Protein AF-A0A1V6NW76-F1 (afdb_monomer_lite)

Sequence (107 aa):
MPALLPPQLELAVSTVAQCLDSLQVDYAFMGGAAACLTAPDPSRRTEDVDLVIHVDQRSITADLLTQRLLNSFPSDFGPVSQFGHVIPAYRLRLPGGWTGVKGVGRL

Foldseek 3Di:
DDWDQPVLLVVLVVVV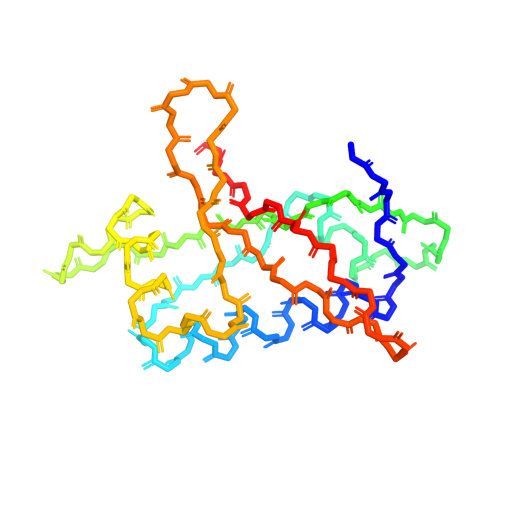VVLCVVVVKDKDKDDQSVCCVPDPDNVRTDQATEMDIDQDPVRCDQLNVQVVCCVVPVVFWDWDDDDNDTFIWGFRADPPGDTDTHGHDYD

Secondary structure (DSSP, 8-state):
-PPPPHHHHHHHHHHHHHHHHHTT--EEEEHHHHHHHH-S-TT---SSEEEEE---TT---HHHHHHHHHHH-TTTEEEEESSS-EEEEEEEE-TTS-EEEEEEE--

Radius of gyration: 13.52 Å; chains: 1; bounding box: 37×28×32 Å

Structure (mmCIF, N/CA/C/O backbone):
data_AF-A0A1V6NW76-F1
#
_entry.id   AF-A0A1V6NW76-F1
#
loop_
_atom_site.group_PDB
_atom_site.id
_atom_site.type_symbol
_atom_site.label_atom_id
_atom_site.label_alt_id
_atom_site.label_comp_id
_atom_site.label_asym_id
_atom_site.label_entity_id
_atom_site.label_seq_id
_atom_site.pdbx_PDB_ins_code
_atom_site.Cartn_x
_atom_site.Cartn_y
_atom_site.Cartn_z
_atom_site.occupancy
_atom_site.B_iso_or_equiv
_atom_site.auth_seq_id
_atom_site.auth_comp_id
_atom_site.auth_asym_id
_atom_site.auth_atom_id
_atom_site.pdbx_PDB_model_num
ATOM 1 N N . MET A 1 1 ? 2.161 11.197 -12.365 1.00 61.94 1 MET A N 1
ATOM 2 C CA . MET A 1 1 ? 3.267 11.127 -11.376 1.00 61.94 1 MET A CA 1
ATOM 3 C C . MET A 1 1 ? 4.445 10.363 -12.006 1.00 61.94 1 MET A C 1
ATOM 5 O O . MET A 1 1 ? 4.225 9.700 -13.008 1.00 61.94 1 MET A O 1
ATOM 9 N N . PRO A 1 2 ? 5.710 10.463 -11.540 1.00 81.00 2 PRO A N 1
ATOM 10 C CA . PRO A 1 2 ? 6.814 9.717 -12.173 1.00 81.00 2 PRO A CA 1
ATOM 11 C C . PRO A 1 2 ? 6.674 8.207 -11.925 1.00 81.00 2 PRO A C 1
ATOM 13 O O . PRO A 1 2 ? 6.336 7.826 -10.815 1.00 81.00 2 PRO A O 1
ATOM 16 N N . ALA A 1 3 ? 6.945 7.335 -12.895 1.00 88.56 3 ALA A N 1
ATOM 17 C CA . ALA A 1 3 ? 6.805 5.887 -12.695 1.00 88.56 3 ALA A CA 1
ATOM 18 C C . ALA A 1 3 ? 7.826 5.324 -11.678 1.00 88.56 3 ALA A C 1
ATOM 20 O O . ALA A 1 3 ? 8.975 5.769 -11.635 1.00 88.56 3 ALA A O 1
ATOM 21 N N . LEU A 1 4 ? 7.409 4.348 -10.870 1.00 89.50 4 LEU A N 1
ATOM 22 C CA . LEU A 1 4 ? 8.251 3.631 -9.911 1.00 89.50 4 LEU A CA 1
ATOM 23 C C . LEU A 1 4 ? 9.241 2.714 -10.638 1.00 89.50 4 LEU A C 1
ATOM 25 O O . LEU A 1 4 ? 8.887 2.014 -11.588 1.00 89.50 4 LEU A O 1
ATOM 29 N N . LEU A 1 5 ? 10.490 2.702 -10.172 1.00 90.56 5 LEU A N 1
ATOM 30 C CA . LEU A 1 5 ? 11.457 1.668 -10.540 1.00 90.56 5 LEU A CA 1
ATOM 31 C C . LEU A 1 5 ? 11.073 0.337 -9.873 1.00 90.56 5 LEU A C 1
ATOM 33 O O . LEU A 1 5 ? 10.515 0.374 -8.775 1.00 90.56 5 LEU A O 1
ATOM 37 N N . PRO A 1 6 ? 11.431 -0.827 -10.447 1.00 90.56 6 PRO A N 1
ATOM 38 C CA . PRO A 1 6 ? 11.080 -2.121 -9.856 1.00 90.56 6 PRO A CA 1
ATOM 39 C C . PRO A 1 6 ? 11.462 -2.265 -8.367 1.00 90.56 6 PRO A C 1
ATOM 41 O O . PRO A 1 6 ? 10.571 -2.559 -7.573 1.00 90.56 6 PRO A O 1
ATOM 44 N N . PRO A 1 7 ? 12.683 -1.895 -7.915 1.00 90.94 7 PRO A N 1
ATOM 45 C CA . PRO A 1 7 ? 13.028 -1.978 -6.489 1.00 90.94 7 PRO A CA 1
ATOM 46 C C . PRO A 1 7 ? 12.210 -1.029 -5.600 1.00 90.94 7 PRO A C 1
ATOM 48 O O . PRO A 1 7 ? 11.989 -1.292 -4.422 1.00 90.94 7 PRO A O 1
ATOM 51 N N . GLN A 1 8 ? 11.758 0.104 -6.150 1.00 92.19 8 GLN A N 1
ATOM 52 C CA . GLN A 1 8 ? 10.912 1.051 -5.421 1.00 92.19 8 GLN A CA 1
ATOM 53 C C . GLN A 1 8 ? 9.490 0.511 -5.270 1.00 92.19 8 GLN A C 1
ATOM 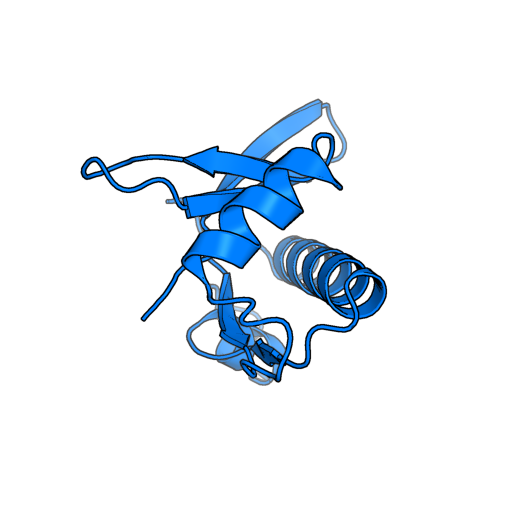55 O O . GLN A 1 8 ? 8.877 0.707 -4.223 1.00 92.19 8 GLN A O 1
ATOM 60 N N . LEU A 1 9 ? 8.975 -0.160 -6.305 1.00 93.44 9 LEU A N 1
ATOM 61 C CA . LEU A 1 9 ? 7.680 -0.825 -6.258 1.00 93.44 9 LEU A CA 1
ATOM 62 C C . LEU A 1 9 ? 7.701 -1.979 -5.251 1.00 93.44 9 LEU A C 1
ATOM 64 O O . LEU A 1 9 ? 6.808 -2.050 -4.415 1.00 93.44 9 LEU A O 1
ATOM 68 N N . GLU A 1 10 ? 8.733 -2.825 -5.280 1.00 93.19 10 GLU A N 1
ATOM 69 C CA . GLU A 1 10 ? 8.918 -3.917 -4.314 1.00 93.19 10 GLU A CA 1
ATOM 70 C C . GLU A 1 10 ? 8.976 -3.401 -2.871 1.00 93.19 10 GLU A C 1
ATOM 72 O O . GLU A 1 10 ? 8.307 -3.941 -1.988 1.00 93.19 10 GLU A O 1
ATOM 77 N N . LEU A 1 11 ? 9.718 -2.316 -2.626 1.00 93.62 11 LEU A N 1
ATOM 78 C CA . LEU A 1 11 ? 9.795 -1.690 -1.306 1.00 93.62 11 LEU A CA 1
ATOM 79 C C . LEU A 1 11 ? 8.443 -1.118 -0.854 1.00 93.62 11 LEU A C 1
ATOM 81 O O . LEU A 1 11 ? 8.033 -1.322 0.289 1.00 93.62 11 LEU A O 1
ATOM 85 N N . ALA A 1 12 ? 7.739 -0.413 -1.742 1.00 93.62 12 ALA A N 1
ATOM 86 C CA . ALA A 1 12 ? 6.431 0.153 -1.431 1.00 93.62 12 ALA A CA 1
ATOM 87 C C . ALA A 1 12 ? 5.411 -0.950 -1.121 1.00 93.62 12 ALA A C 1
ATOM 89 O O . ALA A 1 12 ? 4.753 -0.909 -0.086 1.00 93.62 12 ALA A O 1
ATOM 90 N N . VAL A 1 13 ? 5.322 -1.964 -1.982 1.00 95.38 13 VAL A N 1
ATOM 91 C CA . VAL A 1 13 ? 4.388 -3.086 -1.850 1.00 95.38 13 VAL A CA 1
ATOM 92 C C . VAL A 1 13 ? 4.674 -3.912 -0.598 1.00 95.38 13 VAL A C 1
ATOM 94 O O . VAL A 1 13 ? 3.744 -4.219 0.140 1.00 95.38 13 VAL A O 1
ATOM 97 N N . SER A 1 14 ? 5.942 -4.222 -0.312 1.00 95.88 14 SER A N 1
ATOM 98 C CA . SER A 1 14 ? 6.317 -4.965 0.900 1.00 95.88 14 SER A CA 1
ATOM 99 C C . SER A 1 14 ? 6.032 -4.180 2.182 1.00 95.88 14 SER A C 1
ATOM 101 O O . SER A 1 14 ? 5.564 -4.764 3.157 1.00 95.88 14 SER A O 1
ATOM 103 N N . THR A 1 15 ? 6.238 -2.860 2.186 1.00 94.81 15 THR A N 1
ATOM 104 C CA . THR A 1 15 ? 5.920 -2.028 3.357 1.00 94.81 15 THR A CA 1
ATOM 105 C C . THR A 1 15 ? 4.408 -1.900 3.553 1.00 94.81 15 THR A C 1
ATOM 107 O O . THR A 1 15 ? 3.914 -2.052 4.667 1.00 94.81 15 THR A O 1
ATOM 110 N N . VAL A 1 16 ? 3.651 -1.671 2.472 1.00 95.81 16 VAL A N 1
ATOM 111 C CA . VAL A 1 16 ? 2.180 -1.630 2.522 1.00 95.81 16 VAL A CA 1
ATOM 112 C C . VAL A 1 16 ? 1.627 -2.963 3.026 1.00 95.81 16 VAL A C 1
ATOM 114 O O . VAL A 1 16 ? 0.799 -2.954 3.933 1.00 95.81 16 VAL A O 1
ATOM 117 N N . ALA A 1 17 ? 2.130 -4.086 2.508 1.00 97.25 17 ALA A N 1
ATOM 118 C CA . ALA A 1 17 ? 1.791 -5.432 2.965 1.00 97.25 17 ALA A CA 1
ATOM 119 C C . ALA A 1 17 ? 1.998 -5.593 4.478 1.00 97.25 17 ALA A C 1
ATOM 121 O O . ALA A 1 17 ? 1.052 -5.885 5.201 1.00 97.25 17 ALA A O 1
ATOM 122 N N . GLN A 1 18 ? 3.200 -5.284 4.975 1.00 97.56 18 GLN A N 1
ATOM 123 C CA . GLN A 1 18 ? 3.524 -5.377 6.403 1.00 97.56 18 GLN A CA 1
ATOM 124 C C . GLN A 1 18 ? 2.596 -4.526 7.282 1.00 97.56 18 GLN A C 1
ATOM 126 O O . GLN A 1 18 ? 2.157 -4.969 8.346 1.00 97.56 18 GLN A O 1
ATOM 131 N N . CYS A 1 19 ? 2.270 -3.306 6.848 1.00 96.94 19 CYS A N 1
ATOM 132 C CA . CYS A 1 19 ? 1.337 -2.447 7.572 1.00 96.94 19 CYS A CA 1
ATOM 133 C C . CYS A 1 19 ? -0.080 -3.039 7.599 1.00 96.94 19 CYS A C 1
ATOM 135 O O . CYS A 1 19 ? -0.707 -3.043 8.658 1.00 96.94 19 CYS A O 1
ATOM 137 N N . LEU A 1 20 ? -0.581 -3.570 6.481 1.00 96.81 20 LEU A N 1
ATOM 138 C CA . LEU A 1 20 ? -1.903 -4.206 6.419 1.00 96.81 20 LEU A CA 1
ATOM 139 C C . LEU A 1 20 ? -1.966 -5.485 7.263 1.00 96.81 20 LEU A C 1
ATOM 141 O O . LEU A 1 20 ? -2.913 -5.644 8.036 1.00 96.81 20 LEU A O 1
ATOM 145 N N . ASP A 1 21 ? -0.922 -6.314 7.220 1.00 97.69 21 ASP A N 1
ATOM 146 C CA . ASP A 1 21 ? -0.789 -7.521 8.043 1.00 97.69 21 ASP A CA 1
ATOM 147 C C . ASP A 1 21 ? -0.824 -7.184 9.539 1.00 97.69 21 ASP A C 1
ATOM 149 O O . ASP A 1 21 ? -1.531 -7.820 10.321 1.00 97.69 21 ASP A O 1
ATOM 153 N N . SER A 1 22 ? -0.121 -6.125 9.953 1.00 97.50 22 SER A N 1
ATOM 154 C CA . SER A 1 22 ? -0.119 -5.678 11.353 1.00 97.50 22 SER A CA 1
ATOM 155 C C . SER A 1 22 ? -1.477 -5.131 11.818 1.00 97.50 22 SER A C 1
ATOM 157 O O . SER A 1 22 ? -1.823 -5.237 12.996 1.00 97.50 22 SER A O 1
ATOM 159 N N . LEU A 1 23 ? -2.277 -4.589 10.892 1.00 96.06 23 LEU A N 1
ATOM 160 C CA . LEU A 1 23 ? -3.669 -4.198 11.128 1.00 96.06 23 LEU A CA 1
ATOM 161 C C . LEU A 1 23 ? -4.640 -5.383 10.991 1.00 96.06 23 LEU A C 1
ATOM 163 O O . LEU A 1 23 ? -5.840 -5.210 11.228 1.00 96.06 23 LEU A O 1
ATOM 167 N N . GLN A 1 24 ? -4.136 -6.571 10.642 1.00 96.94 24 GLN A N 1
ATOM 168 C CA . GLN A 1 24 ? -4.903 -7.784 10.359 1.00 96.94 24 GLN A CA 1
ATOM 169 C C . GLN A 1 24 ? -5.957 -7.552 9.271 1.00 96.94 24 GLN A C 1
ATOM 171 O O . GLN A 1 24 ? -7.100 -7.971 9.423 1.00 96.94 24 GLN A O 1
ATOM 176 N N . VAL A 1 25 ? -5.631 -6.786 8.230 1.00 96.69 25 VAL A N 1
ATOM 177 C CA . VAL A 1 25 ? -6.539 -6.501 7.111 1.00 96.69 25 VAL A CA 1
ATOM 178 C C . VAL A 1 25 ? -6.146 -7.383 5.939 1.00 96.69 25 VAL A C 1
ATOM 180 O O . VAL A 1 25 ? -5.067 -7.198 5.389 1.00 96.69 25 VAL A O 1
ATOM 183 N N . ASP A 1 26 ? -7.029 -8.291 5.528 1.00 97.56 26 ASP A N 1
ATOM 184 C CA . ASP A 1 26 ? -6.817 -9.080 4.313 1.00 97.56 26 ASP A CA 1
ATOM 185 C C . ASP A 1 26 ? -6.918 -8.184 3.074 1.00 97.56 26 ASP A C 1
ATOM 187 O O . ASP A 1 26 ? -7.821 -7.345 2.962 1.00 97.56 26 ASP A O 1
ATOM 191 N N . TYR A 1 27 ? -6.002 -8.371 2.125 1.00 97.69 27 TYR A N 1
ATOM 192 C CA . TYR A 1 27 ? -5.899 -7.538 0.931 1.00 97.69 27 TYR A CA 1
ATOM 193 C C . TYR A 1 27 ? -5.428 -8.324 -0.296 1.00 97.69 27 TYR A C 1
ATOM 195 O O . TYR A 1 27 ? -4.864 -9.412 -0.196 1.00 97.69 27 TYR A O 1
ATOM 203 N N . ALA A 1 28 ? -5.621 -7.734 -1.474 1.00 97.50 28 ALA A N 1
ATOM 204 C CA . ALA A 1 28 ? -4.980 -8.173 -2.706 1.00 97.50 28 ALA A CA 1
ATOM 205 C C . ALA A 1 28 ? -4.500 -6.960 -3.507 1.00 97.50 28 ALA A C 1
ATOM 207 O O . ALA A 1 28 ? -5.270 -6.029 -3.755 1.00 97.50 28 ALA A O 1
ATOM 208 N N . PHE A 1 29 ? -3.234 -6.978 -3.931 1.00 96.56 29 PHE A N 1
ATOM 209 C CA . PHE A 1 29 ? -2.725 -6.000 -4.892 1.00 96.56 29 PHE A CA 1
ATOM 210 C C . PHE A 1 29 ? -3.311 -6.270 -6.274 1.00 96.56 29 PHE A C 1
ATOM 212 O O . PHE A 1 29 ? -3.456 -7.420 -6.692 1.00 96.56 29 PHE A O 1
ATOM 219 N N . MET A 1 30 ? -3.617 -5.201 -7.000 1.00 95.38 30 MET A N 1
ATOM 220 C CA . MET A 1 30 ? -4.181 -5.266 -8.343 1.00 95.38 30 MET A CA 1
ATOM 221 C C . MET A 1 30 ? -3.562 -4.190 -9.246 1.00 95.38 30 MET A C 1
ATOM 223 O O . MET A 1 30 ? -2.510 -3.625 -8.935 1.00 95.38 30 MET A O 1
ATOM 227 N N . GLY A 1 31 ? -4.188 -3.951 -10.399 1.00 94.31 31 GLY A N 1
ATOM 228 C CA . GLY A 1 31 ? -3.841 -2.839 -11.278 1.00 94.31 31 GLY A CA 1
ATOM 229 C C . GLY A 1 31 ? -2.407 -2.892 -11.805 1.00 94.31 31 GLY A C 1
ATOM 230 O O . GLY A 1 31 ? -1.848 -3.960 -12.084 1.00 94.31 31 GLY A O 1
ATOM 231 N N . GLY A 1 32 ? -1.813 -1.708 -11.964 1.00 93.94 32 GLY A N 1
ATOM 232 C CA . GLY A 1 32 ? -0.465 -1.554 -12.508 1.00 93.94 32 GLY A CA 1
ATOM 233 C C . GLY A 1 32 ? 0.605 -2.209 -11.636 1.00 93.94 32 GLY A C 1
ATOM 234 O O . GLY A 1 32 ? 1.530 -2.822 -12.172 1.00 93.94 32 GLY A O 1
ATOM 235 N N . ALA A 1 33 ? 0.454 -2.151 -10.310 1.00 94.00 33 ALA A N 1
ATOM 236 C CA . ALA A 1 33 ? 1.389 -2.754 -9.363 1.00 94.00 33 ALA A CA 1
ATOM 237 C C . ALA A 1 33 ? 1.454 -4.278 -9.508 1.00 94.00 33 ALA A C 1
ATOM 239 O O . ALA A 1 33 ? 2.537 -4.824 -9.714 1.00 94.00 33 ALA A O 1
ATOM 240 N N . ALA A 1 34 ? 0.306 -4.964 -9.492 1.00 95.19 34 ALA A N 1
ATOM 241 C CA . ALA A 1 34 ? 0.268 -6.416 -9.671 1.00 95.19 34 ALA A CA 1
ATOM 242 C C . ALA A 1 34 ? 0.815 -6.846 -11.043 1.00 95.19 34 ALA A C 1
ATOM 244 O O . ALA A 1 34 ? 1.566 -7.819 -11.138 1.00 95.19 34 ALA A O 1
ATOM 245 N N . ALA A 1 35 ? 0.496 -6.092 -12.101 1.00 95.44 35 ALA A N 1
ATOM 246 C CA . ALA A 1 35 ? 1.026 -6.354 -13.435 1.00 95.44 35 ALA A CA 1
ATOM 247 C C . ALA A 1 35 ? 2.555 -6.196 -13.496 1.00 95.44 35 ALA A C 1
ATOM 249 O O . ALA A 1 35 ? 3.221 -7.019 -14.113 1.00 95.44 35 ALA A O 1
ATOM 250 N N . CYS A 1 36 ? 3.128 -5.175 -12.850 1.00 95.00 36 CYS A N 1
ATOM 251 C CA . CYS A 1 36 ? 4.581 -4.971 -12.825 1.00 95.00 36 CYS A CA 1
ATOM 252 C C . CYS A 1 36 ? 5.322 -6.034 -11.999 1.00 95.00 36 CYS A C 1
ATOM 254 O O . CYS A 1 36 ? 6.452 -6.363 -12.332 1.00 95.00 36 CYS A O 1
ATOM 256 N N . LEU A 1 37 ? 4.702 -6.578 -10.946 1.00 93.31 37 LEU A N 1
ATOM 257 C CA . LEU A 1 37 ? 5.311 -7.615 -10.100 1.00 93.31 37 LEU A CA 1
ATOM 258 C C . LEU A 1 37 ? 5.301 -9.009 -10.738 1.00 93.31 37 LEU A C 1
ATOM 260 O O . LEU A 1 37 ? 6.131 -9.846 -10.397 1.00 93.31 37 LEU A O 1
ATOM 264 N N . THR A 1 38 ? 4.339 -9.281 -11.621 1.00 94.00 38 THR A N 1
ATOM 265 C CA . THR A 1 38 ? 4.130 -10.620 -12.201 1.00 94.00 38 THR A CA 1
ATOM 266 C C . THR A 1 38 ? 4.574 -10.732 -13.657 1.00 94.00 38 THR A C 1
ATOM 268 O O . THR A 1 38 ? 4.776 -11.843 -14.149 1.00 94.00 38 THR A O 1
ATOM 271 N N . ALA A 1 39 ? 4.734 -9.610 -14.365 1.00 89.19 39 ALA A N 1
ATOM 272 C CA . ALA A 1 39 ? 5.174 -9.617 -15.752 1.00 89.19 39 ALA A CA 1
ATOM 273 C C . ALA A 1 39 ? 6.675 -9.948 -15.875 1.00 89.19 39 ALA A C 1
ATOM 275 O O . ALA A 1 39 ? 7.485 -9.453 -15.095 1.00 89.19 39 ALA A O 1
ATOM 276 N N . PRO A 1 40 ? 7.080 -10.704 -16.911 1.00 84.00 40 PRO A N 1
ATOM 277 C CA . PRO A 1 40 ? 8.490 -10.991 -17.178 1.00 84.00 40 PRO A CA 1
ATOM 278 C C . PRO A 1 40 ? 9.260 -9.794 -17.767 1.00 84.00 40 PRO A C 1
ATOM 280 O O . PRO A 1 40 ? 10.478 -9.862 -17.898 1.00 84.00 40 PRO A O 1
ATOM 283 N N . ASP A 1 41 ? 8.567 -8.721 -18.166 1.00 89.12 41 ASP A N 1
ATOM 284 C CA . ASP A 1 41 ? 9.157 -7.535 -18.793 1.00 89.12 41 ASP A CA 1
ATOM 285 C C . ASP A 1 41 ? 9.581 -6.487 -17.739 1.00 89.12 41 ASP A C 1
ATOM 287 O O . ASP A 1 41 ? 8.716 -5.812 -17.172 1.00 89.12 41 ASP A O 1
ATOM 291 N N . PRO A 1 42 ? 10.894 -6.272 -17.514 1.00 82.50 42 PRO A N 1
ATOM 292 C CA . PRO A 1 42 ? 11.398 -5.325 -16.517 1.00 82.50 42 PRO A CA 1
ATOM 293 C C . PRO A 1 42 ? 11.238 -3.851 -16.930 1.00 82.50 42 PRO A C 1
ATOM 295 O O . PRO A 1 42 ? 11.519 -2.947 -16.137 1.00 82.50 42 PRO A O 1
ATOM 298 N N . SER A 1 43 ? 10.831 -3.577 -18.175 1.00 89.06 43 SER A N 1
ATOM 299 C CA . SER A 1 43 ? 10.559 -2.217 -18.646 1.00 89.06 43 SER A CA 1
ATOM 300 C C . SER A 1 43 ? 9.174 -1.715 -18.231 1.00 89.06 43 SER A C 1
ATOM 302 O O . SER A 1 43 ? 8.945 -0.501 -18.215 1.00 89.06 43 SER A O 1
ATOM 304 N N . ARG A 1 44 ? 8.269 -2.622 -17.837 1.00 92.12 44 ARG A N 1
ATOM 305 C CA . ARG A 1 44 ? 6.929 -2.274 -17.369 1.00 92.12 44 ARG A CA 1
ATOM 306 C C . ARG A 1 44 ? 6.998 -1.600 -16.000 1.00 92.12 44 ARG A C 1
ATOM 308 O O . ARG A 1 44 ? 7.661 -2.077 -15.084 1.00 92.12 44 ARG A O 1
ATOM 315 N N . ARG A 1 45 ? 6.320 -0.458 -15.872 1.00 93.38 45 ARG A N 1
ATOM 316 C CA . ARG A 1 45 ? 6.306 0.362 -14.654 1.00 93.38 45 ARG A CA 1
ATOM 317 C C . ARG A 1 45 ? 4.910 0.904 -14.383 1.00 93.38 45 ARG A C 1
ATOM 319 O O . ARG A 1 45 ? 4.111 1.056 -15.304 1.00 93.38 45 ARG A O 1
ATOM 326 N N . THR A 1 46 ? 4.661 1.235 -13.122 1.00 94.12 46 THR A N 1
ATOM 327 C CA . THR A 1 46 ? 3.427 1.866 -12.638 1.00 94.12 46 THR A CA 1
ATOM 328 C C . THR A 1 46 ? 3.767 3.108 -11.824 1.00 94.12 46 THR A C 1
ATOM 330 O O . THR A 1 46 ? 4.901 3.256 -11.363 1.00 94.12 46 THR A O 1
ATOM 333 N N . GLU A 1 47 ? 2.821 4.022 -11.646 1.00 92.94 47 GLU A N 1
ATOM 334 C CA . GLU A 1 47 ? 3.043 5.236 -10.859 1.00 92.94 47 GLU A CA 1
ATOM 335 C C . GLU A 1 47 ? 2.599 5.123 -9.396 1.00 92.94 47 GLU A C 1
ATOM 337 O O . GLU A 1 47 ? 3.149 5.842 -8.553 1.00 92.94 47 GLU A O 1
ATOM 342 N N . ASP A 1 48 ? 1.688 4.198 -9.115 1.00 91.75 48 ASP A N 1
ATOM 343 C CA . ASP A 1 48 ? 0.950 3.992 -7.871 1.00 91.75 48 ASP A CA 1
ATOM 344 C C . ASP A 1 48 ? 0.734 2.497 -7.557 1.00 91.75 48 ASP A C 1
ATOM 346 O O . ASP A 1 48 ? 1.150 1.602 -8.304 1.00 91.75 48 ASP A O 1
ATOM 350 N N . VAL A 1 49 ? 0.138 2.241 -6.387 1.00 94.06 49 VAL A N 1
ATOM 351 C CA . VAL A 1 49 ? -0.209 0.904 -5.893 1.00 94.06 49 VAL A CA 1
ATOM 352 C C . VAL A 1 49 ? -1.712 0.833 -5.664 1.00 94.06 49 VAL A C 1
ATOM 354 O O . VAL A 1 49 ? -2.234 1.506 -4.776 1.00 94.06 49 VAL A O 1
ATOM 357 N N . ASP A 1 50 ? -2.379 -0.019 -6.439 1.00 93.19 50 ASP A N 1
ATOM 358 C CA . ASP A 1 50 ? -3.801 -0.322 -6.296 1.00 93.19 50 ASP A CA 1
ATOM 359 C C . ASP A 1 50 ? -3.993 -1.602 -5.486 1.00 93.19 50 ASP A C 1
ATOM 361 O O . ASP A 1 50 ? -3.311 -2.610 -5.711 1.00 93.19 50 ASP A O 1
ATOM 365 N N . LEU A 1 51 ? -4.960 -1.593 -4.571 1.00 95.12 51 LEU A N 1
ATOM 366 C CA . LEU A 1 51 ? -5.320 -2.774 -3.794 1.00 95.12 51 LEU A CA 1
ATOM 367 C C . LEU A 1 51 ? -6.804 -2.791 -3.433 1.00 95.12 51 LEU A C 1
ATOM 369 O O . LEU A 1 51 ? -7.448 -1.751 -3.300 1.00 95.12 51 LEU A O 1
ATOM 373 N N . VAL A 1 52 ? -7.330 -3.995 -3.239 1.00 95.50 52 VAL A N 1
ATOM 374 C CA . VAL A 1 52 ? -8.630 -4.234 -2.604 1.00 95.50 52 VAL A CA 1
ATOM 375 C C . VAL A 1 52 ? -8.411 -4.792 -1.206 1.00 95.50 52 VAL A C 1
ATOM 377 O O . VAL A 1 52 ? -7.446 -5.520 -0.979 1.00 95.50 52 VAL A O 1
ATOM 380 N N . ILE A 1 53 ? -9.312 -4.467 -0.280 1.00 96.25 53 ILE A N 1
ATOM 381 C CA . ILE A 1 53 ? -9.308 -5.004 1.086 1.00 96.25 53 ILE A CA 1
ATOM 382 C C . ILE A 1 53 ? -10.609 -5.739 1.381 1.00 96.25 53 ILE A C 1
ATOM 384 O O . ILE A 1 53 ? -11.668 -5.381 0.860 1.00 96.25 53 IL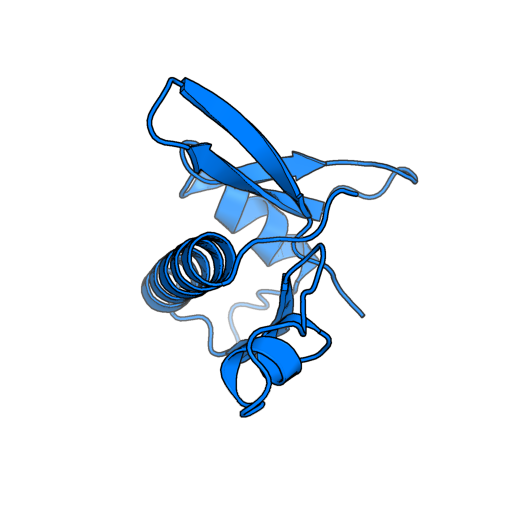E A O 1
ATOM 388 N N . HIS A 1 54 ? -10.540 -6.733 2.258 1.00 96.38 54 HIS A N 1
ATOM 389 C CA . HIS A 1 54 ? -11.721 -7.367 2.822 1.00 96.38 54 HIS A CA 1
ATOM 390 C C . HIS A 1 54 ? -12.255 -6.548 4.005 1.00 96.38 54 HIS A C 1
ATOM 392 O O . HIS A 1 54 ? -11.525 -6.251 4.952 1.00 96.38 54 HIS A O 1
ATOM 398 N N . VAL A 1 55 ? -13.542 -6.192 3.965 1.00 95.69 55 VAL A N 1
ATOM 399 C CA . VAL A 1 55 ? -14.216 -5.506 5.074 1.00 95.69 55 VAL A CA 1
ATOM 400 C C . VAL A 1 55 ? -14.904 -6.544 5.951 1.00 95.69 55 VAL A C 1
ATOM 402 O O . VAL A 1 55 ? -15.897 -7.146 5.548 1.00 95.69 55 VAL A O 1
ATOM 405 N N . ASP A 1 56 ? -14.375 -6.728 7.156 1.00 94.50 56 ASP A N 1
ATOM 406 C CA . ASP A 1 56 ? -14.914 -7.647 8.154 1.00 94.50 56 ASP A CA 1
ATOM 407 C C . ASP A 1 56 ? -15.823 -6.933 9.179 1.00 94.50 56 ASP A C 1
ATOM 409 O O . ASP A 1 56 ? -16.262 -5.794 9.004 1.00 94.50 56 ASP A O 1
ATOM 413 N N . GLN A 1 57 ? -16.088 -7.608 10.299 1.00 96.06 57 GLN A N 1
ATOM 414 C CA . GLN A 1 57 ? -16.919 -7.136 11.412 1.00 96.06 57 GLN A CA 1
ATOM 415 C C . GLN A 1 57 ? -16.429 -5.811 12.029 1.00 96.06 57 GLN A C 1
ATOM 417 O O . GLN A 1 57 ? -17.228 -5.059 12.584 1.00 96.06 57 GLN A O 1
ATOM 422 N N . ARG A 1 58 ? -15.131 -5.488 11.919 1.00 96.00 58 ARG A N 1
ATOM 423 C CA . ARG A 1 58 ? -14.541 -4.222 12.392 1.00 96.00 58 ARG A CA 1
ATOM 424 C C . ARG A 1 58 ? -14.905 -3.045 11.486 1.00 96.00 58 ARG A C 1
ATOM 426 O O . ARG A 1 58 ? -14.591 -1.906 11.831 1.00 96.00 58 ARG A O 1
ATOM 433 N N . SER A 1 59 ? -15.545 -3.312 10.342 1.00 95.69 59 SER A N 1
ATOM 434 C CA . SER A 1 59 ? -16.005 -2.321 9.365 1.00 95.69 59 SER A CA 1
ATOM 435 C C . SER A 1 59 ? -14.883 -1.392 8.886 1.00 95.69 59 SER A C 1
ATOM 437 O O . SER A 1 59 ? -15.085 -0.192 8.695 1.00 95.69 59 SER A O 1
ATOM 439 N N . ILE A 1 60 ? -13.676 -1.942 8.699 1.00 95.38 60 ILE A N 1
ATOM 440 C CA . ILE A 1 60 ? -12.530 -1.211 8.142 1.00 95.38 60 ILE A CA 1
ATOM 441 C C . ILE A 1 60 ? -12.736 -1.061 6.638 1.00 95.38 60 ILE A C 1
ATOM 443 O O . ILE A 1 60 ? -12.256 -1.856 5.839 1.00 95.38 60 ILE A O 1
ATOM 447 N N . THR A 1 61 ? -13.483 -0.033 6.255 1.00 95.94 61 THR A N 1
ATOM 448 C CA . THR A 1 61 ? -13.596 0.396 4.860 1.00 95.94 61 THR A CA 1
ATOM 449 C C . THR A 1 61 ? -12.275 1.000 4.384 1.00 95.94 61 THR A C 1
ATOM 451 O O . THR A 1 61 ? -11.429 1.375 5.194 1.00 95.94 61 THR A O 1
ATOM 454 N N . ALA A 1 62 ? -12.093 1.162 3.073 1.00 92.06 62 ALA A N 1
ATOM 455 C CA . ALA A 1 62 ? -10.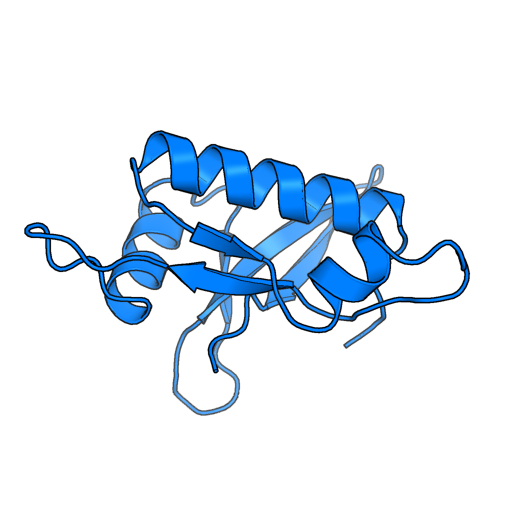899 1.823 2.536 1.00 92.06 62 ALA A CA 1
ATOM 456 C C . ALA A 1 62 ? -10.732 3.282 3.033 1.00 92.06 62 ALA A C 1
ATOM 458 O O . ALA A 1 62 ? -9.609 3.732 3.265 1.00 92.06 62 ALA A O 1
ATOM 459 N N . ASP A 1 63 ? -11.829 3.996 3.310 1.00 91.94 63 ASP A N 1
ATOM 460 C CA . ASP A 1 63 ? -11.767 5.328 3.936 1.00 91.94 63 ASP A CA 1
ATOM 461 C C . ASP A 1 63 ? -11.255 5.256 5.376 1.00 91.94 63 ASP A C 1
ATOM 463 O O . ASP A 1 63 ? -10.363 6.008 5.774 1.00 91.94 63 ASP A O 1
ATOM 467 N N . LEU A 1 64 ? -11.780 4.315 6.168 1.00 95.19 64 LEU A N 1
ATOM 468 C CA . LEU A 1 64 ? -11.316 4.124 7.539 1.00 95.19 64 LEU A CA 1
ATOM 469 C C . LEU A 1 64 ? -9.867 3.620 7.571 1.00 95.19 64 LEU A C 1
ATOM 471 O O . LEU A 1 64 ? -9.088 4.029 8.432 1.00 95.19 64 LEU A O 1
ATOM 475 N N . LEU A 1 65 ? -9.483 2.773 6.614 1.00 95.50 65 LEU A N 1
ATOM 476 C CA . LEU A 1 65 ? -8.114 2.303 6.447 1.00 95.50 65 LEU A CA 1
ATOM 477 C C . LEU A 1 65 ? -7.154 3.465 6.196 1.00 95.50 65 LEU A C 1
ATOM 479 O O . LEU A 1 65 ? -6.082 3.491 6.794 1.00 95.50 65 LEU A O 1
ATOM 483 N N . THR A 1 66 ? -7.553 4.452 5.390 1.00 94.62 66 THR A N 1
ATOM 484 C CA . THR A 1 66 ? -6.761 5.670 5.172 1.00 94.62 66 THR A CA 1
ATOM 485 C C . THR A 1 66 ? -6.401 6.324 6.500 1.00 94.62 66 THR A C 1
ATOM 487 O O . THR A 1 66 ? -5.228 6.566 6.774 1.00 94.62 66 THR A O 1
ATOM 490 N N . GLN A 1 67 ? -7.384 6.539 7.377 1.00 95.38 67 GLN A N 1
ATOM 491 C CA . GLN A 1 67 ? -7.118 7.126 8.691 1.00 95.38 67 GLN A CA 1
ATOM 492 C C . GLN A 1 67 ? -6.247 6.230 9.574 1.00 95.38 67 GLN A C 1
ATOM 494 O O . GLN A 1 67 ? -5.352 6.729 10.255 1.00 95.38 67 GLN A O 1
ATOM 499 N N . ARG A 1 68 ? -6.464 4.910 9.554 1.00 96.00 68 ARG A N 1
ATOM 500 C CA . ARG A 1 68 ? -5.641 3.972 10.331 1.00 96.00 68 ARG A CA 1
ATOM 501 C C . ARG A 1 68 ? -4.185 3.984 9.885 1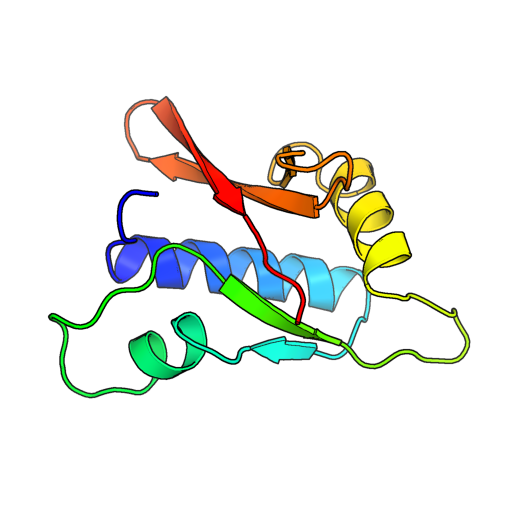.00 96.00 68 ARG A C 1
ATOM 503 O O . ARG A 1 68 ? -3.313 4.060 10.739 1.00 96.00 68 ARG A O 1
ATOM 510 N N . LEU A 1 69 ? -3.916 3.982 8.582 1.00 96.12 69 LEU A N 1
ATOM 511 C CA . LEU A 1 69 ? -2.552 4.049 8.058 1.00 96.12 69 LEU A CA 1
ATOM 512 C C . LEU A 1 69 ? -1.855 5.351 8.469 1.00 96.12 69 LEU A C 1
ATOM 514 O O . LEU A 1 69 ? -0.721 5.317 8.941 1.00 96.12 69 LEU A O 1
ATOM 518 N N . LEU A 1 70 ? -2.550 6.488 8.362 1.00 95.25 70 LEU A N 1
ATOM 519 C CA . LEU A 1 70 ? -2.005 7.794 8.746 1.00 95.25 70 LEU A CA 1
ATOM 520 C C . LEU A 1 70 ? -1.724 7.907 10.251 1.00 95.25 70 LEU A C 1
ATOM 522 O O . LEU A 1 70 ? -0.740 8.534 10.638 1.00 95.25 70 LEU A O 1
ATOM 526 N N . ASN A 1 71 ? -2.563 7.297 11.090 1.00 96.00 71 ASN A N 1
ATOM 527 C CA . ASN A 1 71 ? -2.426 7.362 12.545 1.00 96.00 71 ASN A CA 1
ATOM 528 C C . ASN A 1 71 ? -1.417 6.342 13.091 1.00 96.00 71 ASN A C 1
ATOM 530 O O . ASN A 1 71 ? -0.651 6.666 13.995 1.00 96.00 71 ASN A O 1
ATOM 534 N N . SER A 1 72 ? -1.418 5.115 12.565 1.00 96.19 72 SER A N 1
ATOM 535 C CA . SER A 1 72 ? -0.571 4.020 13.051 1.00 96.19 72 SER A CA 1
ATOM 536 C C . SER A 1 72 ? 0.840 4.049 12.464 1.00 96.19 72 SER A C 1
ATOM 538 O O . SER A 1 72 ? 1.777 3.634 13.141 1.00 96.19 72 SER A O 1
ATOM 540 N N . PHE A 1 73 ? 1.011 4.570 11.243 1.00 96.12 73 PHE A N 1
ATOM 541 C CA . PHE A 1 73 ? 2.291 4.576 10.523 1.00 96.12 73 PHE A CA 1
ATOM 542 C C . PHE A 1 73 ? 2.634 5.971 9.958 1.00 96.12 73 PHE A C 1
ATOM 544 O O . PHE A 1 73 ? 2.888 6.124 8.758 1.00 96.12 73 PHE A O 1
ATOM 551 N N . PRO A 1 74 ? 2.678 7.026 10.796 1.00 94.38 74 PRO A N 1
ATOM 552 C CA . PRO A 1 74 ? 2.868 8.408 10.341 1.00 94.38 74 PRO A CA 1
ATOM 553 C C . PRO A 1 74 ? 4.256 8.678 9.734 1.00 94.38 74 PRO A C 1
ATOM 555 O O . PRO A 1 74 ? 4.472 9.712 9.096 1.00 94.38 74 PRO A O 1
ATOM 558 N N . SER A 1 75 ? 5.226 7.786 9.951 1.00 92.12 75 SER A N 1
ATOM 559 C CA . SER A 1 75 ? 6.551 7.805 9.322 1.00 92.12 75 SER A CA 1
ATOM 560 C C . SER A 1 75 ? 6.516 7.396 7.853 1.00 92.12 75 SER A C 1
ATOM 562 O O . SER A 1 75 ? 7.312 7.922 7.064 1.00 92.12 75 SER A O 1
ATOM 564 N N . ASP A 1 76 ? 5.610 6.486 7.511 1.00 92.31 76 ASP A N 1
ATOM 565 C CA . ASP A 1 76 ? 5.581 5.751 6.246 1.00 92.31 76 ASP A CA 1
ATOM 566 C C . ASP A 1 76 ? 4.445 6.223 5.347 1.00 92.31 76 ASP A C 1
ATOM 568 O O . ASP A 1 76 ? 4.572 6.165 4.128 1.00 92.31 76 ASP A O 1
ATOM 572 N N . PHE A 1 77 ? 3.380 6.784 5.925 1.00 94.62 77 PHE A N 1
ATOM 573 C CA . PHE A 1 77 ? 2.246 7.323 5.184 1.00 94.62 77 PHE A CA 1
ATOM 574 C C . PHE A 1 77 ? 2.051 8.821 5.432 1.00 94.62 77 PHE A C 1
ATOM 576 O O . PHE A 1 77 ? 2.324 9.361 6.504 1.00 94.62 77 PHE A O 1
ATOM 583 N N . GLY A 1 78 ? 1.573 9.519 4.405 1.00 93.69 78 GLY A N 1
ATOM 584 C CA . GLY A 1 78 ? 1.098 10.896 4.486 1.00 93.69 78 GLY A CA 1
ATOM 585 C C . GLY A 1 78 ? -0.219 11.074 3.730 1.00 93.69 78 GLY A C 1
ATOM 586 O O . GLY A 1 78 ? -0.516 10.278 2.838 1.00 93.69 78 GLY A O 1
ATOM 587 N N . PRO A 1 79 ? -1.023 12.091 4.079 1.00 93.50 79 PRO A N 1
ATOM 588 C CA . PRO A 1 79 ? -2.263 12.366 3.369 1.00 93.50 79 PRO A CA 1
ATOM 589 C C . PRO A 1 79 ? -1.970 13.037 2.024 1.00 93.50 79 PRO A C 1
ATOM 591 O O . PRO A 1 79 ? -1.135 13.940 1.942 1.00 93.50 79 PRO A O 1
ATOM 594 N N . VAL A 1 80 ? -2.697 12.644 0.980 1.00 91.38 80 VAL A N 1
ATOM 595 C CA . VAL A 1 80 ? -2.749 13.362 -0.302 1.00 91.38 80 VAL A CA 1
ATOM 596 C C . VAL A 1 80 ? -4.201 13.645 -0.645 1.00 91.38 80 VAL A C 1
ATOM 598 O O . VAL A 1 80 ? -5.046 12.767 -0.515 1.00 91.38 80 VAL A O 1
ATOM 601 N N . SER A 1 81 ? -4.489 14.866 -1.095 1.00 91.88 81 SER A N 1
ATOM 602 C CA . SER A 1 81 ? -5.805 15.257 -1.599 1.00 91.88 81 SER A CA 1
ATOM 603 C C . SER A 1 81 ? -5.640 16.020 -2.902 1.00 91.88 81 SER A C 1
ATOM 605 O O . SER A 1 81 ? -5.052 17.100 -2.920 1.00 91.88 81 SER A O 1
ATOM 607 N N . GLN A 1 82 ? -6.136 15.442 -3.994 1.00 82.81 82 GLN A N 1
ATOM 608 C CA . GLN A 1 82 ? -6.126 16.081 -5.312 1.00 82.81 82 GLN A CA 1
ATOM 609 C C . GLN A 1 82 ? -7.501 16.656 -5.681 1.00 82.81 82 GLN A C 1
ATOM 611 O O . GLN A 1 82 ? -7.577 17.681 -6.350 1.00 82.81 82 GLN A O 1
ATOM 616 N N . PHE A 1 83 ? -8.583 16.035 -5.200 1.00 87.94 83 PHE A N 1
ATOM 617 C CA . PHE A 1 83 ? -9.965 16.392 -5.550 1.00 87.94 83 PHE A CA 1
ATOM 618 C C . PHE A 1 83 ? -10.872 16.534 -4.319 1.00 87.94 83 PHE A C 1
ATOM 620 O O . PHE A 1 83 ? -12.049 16.194 -4.357 1.00 87.94 83 PHE A O 1
ATOM 627 N N . GLY A 1 84 ? -10.319 16.987 -3.190 1.00 86.88 84 GLY A N 1
ATOM 628 C CA . GLY A 1 84 ? -11.071 17.125 -1.936 1.00 86.88 84 GLY A CA 1
ATOM 629 C C . GLY A 1 84 ? -11.306 15.807 -1.189 1.00 86.88 84 GLY A C 1
ATOM 630 O O . GLY A 1 84 ? -11.899 15.819 -0.115 1.00 86.88 84 GLY A O 1
ATOM 631 N N . HIS A 1 85 ? -10.799 14.688 -1.714 1.00 86.81 85 HIS A N 1
ATOM 632 C CA . HIS A 1 85 ? -10.788 13.390 -1.049 1.00 86.81 85 HIS A CA 1
ATOM 633 C C . HIS A 1 85 ? -9.363 13.027 -0.625 1.00 86.81 85 HIS A C 1
ATOM 635 O O . HIS A 1 85 ? -8.439 13.082 -1.438 1.00 86.81 85 HIS A O 1
ATOM 641 N N . VAL A 1 86 ? -9.192 12.692 0.656 1.00 89.88 86 VAL A N 1
ATOM 642 C CA . VAL A 1 86 ? -7.894 12.321 1.224 1.00 89.88 86 VAL A CA 1
ATOM 643 C C . VAL A 1 86 ? -7.675 10.828 1.037 1.00 89.88 86 VAL A C 1
ATOM 645 O O . VAL A 1 86 ? -8.461 10.031 1.536 1.00 89.88 86 VAL A O 1
ATOM 648 N N . ILE A 1 87 ? -6.573 10.473 0.385 1.00 92.12 87 ILE A N 1
ATOM 649 C CA . ILE A 1 87 ? -6.092 9.096 0.246 1.00 92.12 87 ILE A CA 1
ATOM 650 C C . ILE A 1 87 ? -4.752 8.929 0.976 1.00 92.12 87 ILE A C 1
ATOM 652 O O . ILE A 1 87 ? -4.031 9.921 1.180 1.00 92.12 87 ILE A O 1
ATOM 656 N N . PRO A 1 88 ? -4.385 7.702 1.384 1.00 93.12 88 PRO A N 1
ATOM 657 C CA . PRO A 1 88 ? -3.095 7.453 1.985 1.00 93.12 88 PRO A CA 1
ATOM 658 C C . PRO A 1 88 ? -2.050 7.403 0.874 1.00 93.12 88 PRO A C 1
ATOM 660 O O . PRO A 1 88 ? -2.265 6.831 -0.194 1.00 93.12 88 PRO A O 1
ATOM 663 N N . ALA A 1 89 ? -0.892 7.994 1.129 1.00 93.19 89 ALA A N 1
ATOM 664 C CA . ALA A 1 89 ? 0.227 7.920 0.215 1.00 93.19 89 ALA A CA 1
ATOM 665 C C . ALA A 1 89 ? 1.479 7.440 0.939 1.00 93.19 89 ALA A C 1
ATOM 667 O O . ALA A 1 89 ? 1.860 7.997 1.971 1.00 93.19 89 ALA A O 1
ATOM 668 N N . TYR A 1 90 ? 2.124 6.421 0.379 1.00 92.31 90 TYR A N 1
ATOM 669 C CA . TYR A 1 90 ? 3.384 5.903 0.884 1.00 92.31 90 TYR A CA 1
ATOM 670 C C . TYR A 1 90 ? 4.508 6.915 0.636 1.00 92.31 90 TYR A C 1
ATOM 672 O O . TYR A 1 90 ? 4.648 7.478 -0.456 1.00 92.31 90 TYR A O 1
ATOM 680 N N . ARG A 1 91 ? 5.319 7.158 1.664 1.00 90.69 91 ARG A N 1
ATOM 681 C CA . ARG A 1 91 ? 6.500 8.018 1.620 1.00 90.69 91 ARG A CA 1
ATOM 682 C C . ARG A 1 91 ? 7.695 7.185 1.195 1.00 90.69 91 ARG A C 1
ATOM 684 O O . ARG A 1 91 ? 8.447 6.681 2.026 1.00 90.69 91 ARG A O 1
ATOM 691 N N . LEU A 1 92 ? 7.895 7.085 -0.113 1.00 86.25 92 LEU A N 1
ATOM 692 C CA . LEU A 1 92 ? 9.064 6.423 -0.668 1.00 86.25 92 LEU A CA 1
ATOM 693 C C . LEU A 1 92 ? 10.321 7.212 -0.279 1.00 86.25 92 LEU A C 1
ATOM 695 O O . LEU A 1 92 ? 10.534 8.331 -0.755 1.00 86.25 92 LEU A O 1
ATOM 699 N N . ARG A 1 93 ? 11.145 6.623 0.593 1.00 77.12 93 ARG A N 1
ATOM 700 C CA . ARG A 1 93 ? 12.446 7.172 0.993 1.00 77.12 93 ARG A CA 1
ATOM 701 C C . ARG A 1 93 ? 13.525 6.589 0.095 1.00 77.12 93 ARG A C 1
ATOM 703 O O . ARG A 1 93 ? 13.791 5.392 0.139 1.00 77.12 93 ARG A O 1
ATOM 710 N N . LEU A 1 94 ? 14.155 7.435 -0.710 1.00 65.50 94 LEU A N 1
ATOM 711 C CA . LEU A 1 94 ? 15.308 7.027 -1.505 1.00 65.50 94 LEU A CA 1
ATOM 712 C C . LEU A 1 94 ? 16.597 7.173 -0.682 1.00 65.50 94 LEU A C 1
ATOM 714 O O . LEU A 1 94 ? 16.715 8.135 0.090 1.00 65.50 94 LEU A O 1
ATOM 718 N N . PRO A 1 95 ? 17.584 6.272 -0.848 1.00 50.72 95 PRO A N 1
ATOM 719 C CA . PRO A 1 95 ? 18.930 6.492 -0.328 1.00 50.72 95 PRO A CA 1
ATOM 720 C C . PRO A 1 95 ? 19.441 7.842 -0.855 1.00 50.72 95 PRO A C 1
ATOM 722 O O . PRO A 1 95 ? 19.593 8.016 -2.061 1.00 50.72 95 PRO A O 1
ATOM 725 N N . GLY A 1 96 ? 19.614 8.823 0.036 1.00 57.00 96 GLY A N 1
ATOM 726 C CA . GLY A 1 96 ? 19.931 10.216 -0.321 1.00 57.00 96 GLY A CA 1
ATOM 727 C C . GLY A 1 96 ? 18.933 11.272 0.174 1.00 57.00 96 GLY A C 1
ATOM 728 O O . GLY A 1 96 ? 19.155 12.456 -0.053 1.00 57.00 96 GLY A O 1
ATOM 729 N N . GLY A 1 97 ? 17.855 10.881 0.866 1.00 47.47 97 GLY A N 1
ATOM 730 C CA . GLY A 1 97 ? 16.968 11.819 1.572 1.00 47.47 97 GLY A CA 1
ATOM 731 C C . GLY A 1 97 ? 15.825 12.407 0.737 1.00 47.47 97 GLY A C 1
ATOM 732 O O . GLY A 1 97 ? 15.083 13.249 1.237 1.00 47.47 97 GLY A O 1
ATOM 733 N N . TRP A 1 98 ? 15.638 11.951 -0.505 1.00 45.69 98 TRP A N 1
ATOM 734 C CA . TRP A 1 98 ? 14.466 12.314 -1.305 1.00 45.69 98 TRP A CA 1
ATOM 735 C C . TRP A 1 98 ? 13.226 11.546 -0.837 1.00 45.69 98 TRP A C 1
ATOM 737 O O . TRP A 1 98 ? 13.218 10.312 -0.816 1.00 45.69 98 TRP A O 1
ATOM 747 N N . THR A 1 99 ? 12.174 12.289 -0.492 1.00 51.78 99 THR A N 1
ATOM 748 C CA . THR A 1 99 ? 10.843 11.779 -0.151 1.00 51.78 99 THR A CA 1
ATOM 749 C C . THR A 1 99 ? 9.888 12.013 -1.319 1.00 51.78 99 THR A C 1
ATOM 751 O O . THR A 1 99 ? 9.466 13.134 -1.594 1.00 51.78 99 THR A O 1
ATOM 754 N N . GLY A 1 100 ? 9.540 10.945 -2.035 1.00 54.34 100 GLY A N 1
ATOM 755 C CA . GLY A 1 100 ? 8.433 10.961 -2.991 1.00 54.34 100 GLY A CA 1
ATOM 756 C C . GLY A 1 100 ? 7.147 10.529 -2.293 1.00 54.34 100 GLY A C 1
ATOM 757 O O . GLY A 1 100 ? 7.141 9.514 -1.603 1.00 54.34 100 GLY A O 1
ATOM 758 N N . VAL A 1 101 ? 6.057 11.279 -2.461 1.00 51.66 101 VAL A N 1
ATOM 759 C CA . VAL A 1 101 ? 4.733 10.875 -1.969 1.00 51.66 101 VAL A CA 1
ATOM 760 C C . VAL A 1 101 ? 4.016 10.115 -3.084 1.00 51.66 101 VAL A C 1
ATOM 762 O O . VAL A 1 101 ? 3.862 10.641 -4.187 1.00 51.66 101 VAL A O 1
ATOM 765 N N . LYS A 1 102 ? 3.625 8.866 -2.820 1.00 59.84 102 LYS A N 1
ATOM 766 C CA . LYS A 1 102 ? 3.028 7.958 -3.805 1.00 59.84 102 LYS A CA 1
ATOM 767 C C . LYS A 1 102 ? 1.645 7.519 -3.368 1.00 59.84 102 LYS A C 1
ATOM 769 O O . LYS A 1 102 ? 1.524 6.840 -2.355 1.00 59.84 102 LYS A O 1
ATOM 774 N N . GLY A 1 103 ? 0.623 7.951 -4.106 1.00 50.31 103 GLY A N 1
ATOM 775 C CA . GLY A 1 103 ? -0.764 7.603 -3.814 1.00 50.31 103 GLY A CA 1
ATOM 776 C C . GLY A 1 103 ? -0.957 6.088 -3.787 1.00 50.31 103 GLY A C 1
ATOM 777 O O . GLY A 1 103 ? -0.445 5.381 -4.653 1.00 50.31 103 GLY A O 1
ATOM 778 N N . VAL A 1 104 ? -1.665 5.607 -2.769 1.00 57.59 104 VAL A N 1
ATOM 779 C CA . VAL A 1 104 ? -2.257 4.270 -2.757 1.00 57.59 104 VAL A CA 1
ATOM 780 C C . VAL A 1 104 ? -3.703 4.470 -3.200 1.00 57.59 104 VAL A C 1
ATOM 782 O O . VAL A 1 104 ? -4.485 5.125 -2.505 1.00 57.59 104 VAL A O 1
ATOM 785 N N . GLY A 1 105 ? -4.001 4.034 -4.421 1.00 43.19 105 GLY A N 1
ATOM 786 C CA . GLY A 1 105 ? -5.253 4.312 -5.118 1.00 43.19 105 GLY A CA 1
ATOM 787 C C . GLY A 1 105 ? -6.392 3.390 -4.688 1.00 43.19 105 GLY A C 1
ATOM 788 O O . GLY A 1 105 ? -6.176 2.247 -4.282 1.00 43.19 105 GLY A O 1
ATOM 789 N N . ARG A 1 106 ? -7.620 3.906 -4.787 1.00 41.59 106 ARG A N 1
ATOM 790 C CA . ARG A 1 106 ? -8.885 3.175 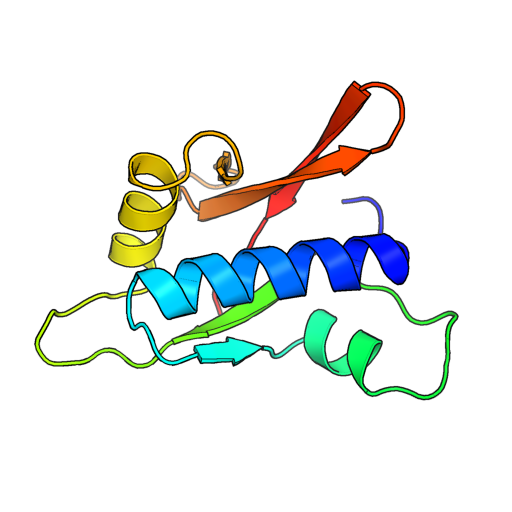-4.630 1.00 41.59 106 ARG A CA 1
ATOM 791 C C . ARG A 1 106 ? -9.555 3.123 -6.008 1.00 41.59 106 ARG A C 1
ATOM 793 O O . ARG A 1 106 ? -9.566 4.150 -6.688 1.00 41.59 106 ARG A O 1
ATOM 800 N N . LEU A 1 107 ? -10.116 1.973 -6.390 1.00 39.75 107 LEU A N 1
ATOM 801 C CA . LEU A 1 107 ? -11.163 1.907 -7.422 1.00 39.75 107 LEU A CA 1
ATOM 802 C C . LEU A 1 107 ? -12.526 2.215 -6.795 1.00 39.75 107 LEU A C 1
ATOM 804 O O . LEU A 1 107 ? -12.758 1.749 -5.653 1.00 39.75 107 LEU A O 1
#

InterPro domains:
  IPR043519 Nucleotidyltransferase superfamily [SSF81301] (8-67)

pLDDT: mean 87.4, std 15.04, range [39.75, 97.69]

Organism: Penicillium polonicum (NCBI:txid60169)